Protein AF-A0A1W9UMN9-F1 (afdb_monomer_lite)

Radius of gyration: 23.85 Å; chains: 1; bounding box: 57×26×59 Å

pLDDT: mean 92.37, std 5.9, range [70.5, 98.44]

Structure (mmCIF, N/CA/C/O backbone):
data_AF-A0A1W9UMN9-F1
#
_entry.id   AF-A0A1W9UMN9-F1
#
loop_
_atom_site.group_PDB
_atom_site.id
_atom_site.type_symbol
_atom_site.label_atom_id
_atom_site.label_alt_id
_atom_site.label_comp_id
_atom_site.label_asym_id
_atom_site.label_entity_id
_atom_site.label_seq_id
_atom_site.pdbx_PDB_ins_code
_atom_site.Cartn_x
_atom_site.Cartn_y
_atom_site.Cartn_z
_atom_site.occupancy
_atom_site.B_iso_or_equiv
_atom_site.auth_seq_id
_atom_site.auth_comp_id
_atom_site.auth_asym_id
_atom_site.auth_atom_id
_atom_site.pdbx_PDB_model_num
ATOM 1 N N . MET A 1 1 ? 35.540 -4.187 -37.870 1.00 70.50 1 MET A N 1
ATOM 2 C CA . MET A 1 1 ? 34.666 -3.594 -36.830 1.00 70.50 1 MET A CA 1
ATOM 3 C C . MET A 1 1 ? 33.510 -2.839 -37.467 1.00 70.50 1 MET A C 1
ATOM 5 O O . MET A 1 1 ? 32.398 -2.998 -36.993 1.00 70.50 1 MET A O 1
ATOM 9 N N . ASP A 1 2 ? 33.732 -2.121 -38.570 1.00 85.50 2 ASP A N 1
ATOM 10 C CA . ASP A 1 2 ? 32.697 -1.294 -39.217 1.00 85.50 2 ASP A CA 1
ATOM 11 C C . ASP A 1 2 ? 31.520 -2.103 -39.795 1.00 85.50 2 ASP A C 1
ATOM 13 O O . ASP A 1 2 ? 30.374 -1.676 -39.715 1.00 85.50 2 ASP A O 1
ATOM 17 N N . GLU A 1 3 ? 31.764 -3.324 -40.282 1.00 91.69 3 GLU A N 1
ATOM 18 C CA . GLU A 1 3 ? 30.691 -4.227 -40.732 1.00 91.69 3 GLU A CA 1
ATOM 19 C C . GLU A 1 3 ? 29.757 -4.644 -39.581 1.00 91.69 3 GLU A C 1
ATOM 21 O O . GLU A 1 3 ? 28.541 -4.687 -39.738 1.00 91.69 3 GLU A O 1
ATOM 26 N N . MET A 1 4 ? 30.303 -4.871 -38.383 1.00 89.38 4 MET A N 1
ATOM 27 C CA . MET A 1 4 ? 29.501 -5.192 -37.198 1.00 89.38 4 MET A CA 1
ATOM 28 C C . MET A 1 4 ? 28.700 -3.981 -36.707 1.00 89.38 4 MET A C 1
ATOM 30 O O . MET A 1 4 ? 27.566 -4.148 -36.260 1.00 89.38 4 MET A O 1
ATOM 34 N N . GLU A 1 5 ? 29.260 -2.772 -36.805 1.00 93.94 5 GLU A N 1
ATOM 35 C CA . GLU A 1 5 ? 28.547 -1.522 -36.505 1.00 93.94 5 GLU A CA 1
ATOM 36 C C . GLU A 1 5 ? 27.371 -1.327 -37.477 1.00 93.94 5 GLU A C 1
ATOM 38 O O . GLU A 1 5 ? 26.257 -1.049 -37.040 1.00 93.94 5 GLU A O 1
ATOM 43 N N . ALA A 1 6 ? 27.579 -1.579 -38.774 1.00 94.06 6 ALA A N 1
ATOM 44 C CA . ALA A 1 6 ? 26.536 -1.479 -39.796 1.00 94.06 6 ALA A CA 1
ATOM 45 C C . ALA A 1 6 ? 25.419 -2.528 -39.634 1.00 94.06 6 ALA A C 1
ATOM 47 O O . ALA A 1 6 ? 24.248 -2.212 -39.828 1.00 94.06 6 ALA A O 1
ATOM 48 N N . VAL A 1 7 ? 25.763 -3.765 -39.258 1.00 95.00 7 VAL A N 1
ATOM 49 C CA . VAL A 1 7 ? 24.790 -4.863 -39.106 1.00 95.00 7 VAL A CA 1
ATOM 50 C C . VAL A 1 7 ? 24.007 -4.775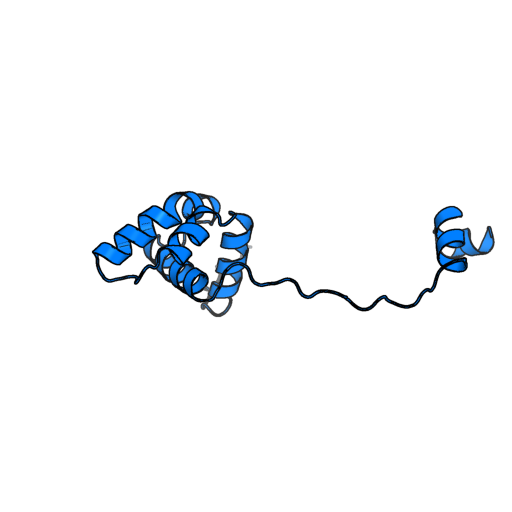 -37.792 1.00 95.00 7 VAL A C 1
ATOM 52 O O . VAL A 1 7 ? 22.816 -5.076 -37.766 1.00 95.00 7 VAL A O 1
ATOM 55 N N . THR A 1 8 ? 24.649 -4.383 -36.686 1.00 90.31 8 THR A N 1
ATOM 56 C CA . THR A 1 8 ? 24.014 -4.376 -35.351 1.00 90.31 8 THR A CA 1
ATOM 57 C C . THR A 1 8 ? 23.467 -3.013 -34.932 1.00 90.31 8 THR A C 1
ATOM 59 O O . THR A 1 8 ? 22.671 -2.943 -33.996 1.00 90.31 8 THR A O 1
ATOM 62 N N . GLY A 1 9 ? 23.915 -1.928 -35.574 1.00 93.81 9 GLY A N 1
ATOM 63 C CA . GLY A 1 9 ? 23.626 -0.553 -35.162 1.00 93.81 9 GLY A CA 1
ATOM 64 C C . GLY A 1 9 ? 24.242 -0.161 -33.813 1.00 93.81 9 GLY A C 1
ATOM 65 O O . GLY A 1 9 ? 23.920 0.900 -33.280 1.00 93.81 9 GLY A O 1
ATOM 66 N N . LEU A 1 10 ? 25.091 -1.013 -33.226 1.00 93.25 10 LEU A N 1
ATOM 67 C CA . LEU A 1 10 ? 25.763 -0.744 -31.959 1.00 93.25 10 LEU A CA 1
ATOM 68 C C . LEU A 1 10 ? 27.039 0.058 -32.191 1.00 93.25 10 LEU A C 1
ATOM 70 O O . LEU A 1 10 ? 27.784 -0.193 -33.136 1.00 93.25 10 LEU A O 1
ATOM 74 N N . ASP A 1 11 ? 27.332 0.977 -31.274 1.00 94.31 11 ASP A N 1
ATOM 75 C CA . ASP A 1 11 ? 28.589 1.708 -31.306 1.00 94.31 11 ASP A CA 1
ATOM 76 C C . ASP A 1 11 ? 29.784 0.783 -31.012 1.00 94.31 11 ASP A C 1
ATOM 78 O O . ASP A 1 11 ? 29.684 -0.242 -30.320 1.00 94.31 11 ASP A O 1
ATOM 82 N N . ARG A 1 12 ? 30.957 1.194 -31.497 1.00 93.94 12 ARG A N 1
ATOM 83 C CA . ARG A 1 12 ? 32.217 0.460 -31.356 1.00 93.94 12 ARG A CA 1
ATOM 84 C C . ARG A 1 12 ? 32.514 0.006 -29.928 1.00 93.94 12 ARG A C 1
ATOM 86 O O . ARG A 1 12 ? 33.006 -1.103 -29.718 1.00 93.94 12 ARG A O 1
ATOM 93 N N . LYS A 1 13 ? 32.252 0.852 -28.925 1.00 94.75 13 LYS A N 1
ATOM 94 C CA . LYS A 1 13 ? 32.539 0.552 -27.513 1.00 94.75 13 LYS A CA 1
ATOM 95 C C . LYS A 1 13 ? 31.580 -0.516 -26.994 1.00 94.75 13 LYS A C 1
ATOM 97 O O . LYS A 1 13 ? 32.008 -1.402 -26.249 1.00 94.75 13 LYS A O 1
ATOM 102 N N . GLY A 1 14 ? 30.318 -0.462 -27.417 1.00 92.00 14 GLY A N 1
ATOM 103 C CA . GLY A 1 14 ? 29.322 -1.509 -27.200 1.00 92.00 14 GLY A CA 1
ATOM 104 C C . GLY A 1 14 ? 29.778 -2.865 -27.744 1.00 92.00 14 GLY A C 1
ATOM 105 O O . GLY A 1 14 ? 29.808 -3.838 -26.987 1.00 92.00 14 GLY A O 1
ATOM 106 N N . LEU A 1 15 ? 30.218 -2.908 -29.004 1.00 92.88 15 LEU A N 1
ATOM 107 C CA . LEU A 1 15 ? 30.713 -4.127 -29.656 1.00 92.88 15 LEU A CA 1
ATOM 108 C C . LEU A 1 15 ? 31.965 -4.685 -28.980 1.00 92.88 15 LEU A C 1
ATOM 110 O O . LEU A 1 15 ? 32.004 -5.864 -28.642 1.00 92.88 15 LEU A O 1
ATOM 114 N N . ILE A 1 16 ? 32.957 -3.839 -28.685 1.00 93.19 16 ILE A N 1
ATOM 115 C CA . ILE A 1 16 ? 34.170 -4.260 -27.968 1.00 93.19 16 ILE A CA 1
ATOM 116 C C . ILE A 1 16 ? 33.820 -4.852 -26.596 1.00 93.19 16 ILE A C 1
ATOM 118 O O . ILE A 1 16 ? 34.402 -5.861 -26.201 1.00 93.19 16 ILE A O 1
ATOM 122 N N . ARG A 1 17 ? 32.874 -4.253 -25.861 1.00 92.19 17 ARG A N 1
ATOM 123 C CA . ARG A 1 17 ? 32.429 -4.766 -24.555 1.00 92.19 17 ARG A CA 1
ATOM 124 C C . ARG A 1 17 ? 31.751 -6.132 -24.676 1.00 92.19 17 ARG A C 1
ATOM 126 O O . ARG A 1 17 ? 31.984 -6.977 -23.820 1.00 92.19 17 ARG A O 1
ATOM 133 N N . LEU A 1 18 ? 30.933 -6.338 -25.708 1.00 90.94 18 LEU A N 1
ATOM 134 C CA . LEU A 1 18 ? 30.255 -7.611 -25.962 1.00 90.94 18 LEU A CA 1
ATOM 135 C C . LEU A 1 18 ? 31.242 -8.697 -26.399 1.00 90.94 18 LEU A C 1
ATOM 137 O O . LEU A 1 18 ? 31.201 -9.793 -25.859 1.00 90.94 18 LEU A O 1
ATOM 141 N N . MET A 1 19 ? 32.175 -8.376 -27.298 1.00 89.75 19 MET A N 1
ATOM 142 C CA . MET A 1 19 ? 33.196 -9.318 -27.775 1.00 89.75 19 MET A CA 1
ATOM 143 C C . MET A 1 19 ? 34.199 -9.718 -26.687 1.00 89.75 19 MET A C 1
ATOM 145 O O . MET A 1 19 ? 34.745 -10.815 -26.729 1.00 89.75 19 MET A O 1
ATOM 149 N N . LYS A 1 20 ? 34.462 -8.833 -25.717 1.00 92.44 20 LYS A N 1
ATOM 150 C CA . LYS A 1 20 ? 35.345 -9.111 -24.571 1.00 92.44 20 LYS A CA 1
ATOM 151 C C . LYS A 1 20 ? 34.624 -9.750 -23.378 1.00 92.44 20 LYS A C 1
ATOM 153 O O . LYS A 1 20 ? 35.285 -10.113 -22.409 1.00 92.44 20 LYS A O 1
ATOM 158 N N . GLY A 1 21 ? 33.294 -9.825 -23.400 1.00 87.50 21 GLY A N 1
ATOM 159 C CA . GLY A 1 21 ? 32.475 -10.342 -22.305 1.00 87.50 21 GLY A CA 1
ATOM 160 C C . GLY A 1 21 ? 31.800 -11.665 -22.654 1.00 87.50 21 GLY A C 1
ATOM 161 O O . GLY A 1 21 ? 31.699 -12.040 -23.816 1.00 87.50 21 GLY A O 1
ATOM 162 N N . SER A 1 22 ? 31.289 -12.367 -21.641 1.00 86.38 22 SER A N 1
ATOM 163 C CA . SER A 1 22 ? 30.342 -13.459 -21.889 1.00 86.38 22 SER A CA 1
ATOM 164 C C . SER A 1 22 ? 28.994 -12.874 -22.315 1.00 86.38 22 SER A C 1
ATOM 166 O O . SER A 1 22 ? 28.476 -11.959 -21.667 1.00 86.38 22 SER A O 1
ATOM 168 N N . LEU A 1 23 ? 28.431 -13.414 -23.397 1.00 84.31 23 LEU A N 1
ATOM 169 C CA . LEU A 1 23 ? 27.072 -13.114 -23.859 1.00 84.31 23 LEU A CA 1
ATOM 170 C C . LEU A 1 23 ? 26.011 -13.914 -23.090 1.00 84.31 23 LEU A C 1
ATOM 172 O O . LEU A 1 23 ? 24.813 -13.726 -23.303 1.00 84.31 23 LEU A O 1
ATOM 176 N N . GLU A 1 24 ? 26.435 -14.806 -22.194 1.00 89.38 24 GLU A N 1
ATOM 177 C CA . GLU A 1 24 ? 25.525 -15.603 -21.389 1.00 89.38 24 GLU A CA 1
ATOM 178 C C . GLU A 1 24 ? 24.734 -14.718 -20.431 1.00 89.38 24 GLU A C 1
ATOM 180 O O . GLU A 1 24 ? 25.250 -13.829 -19.739 1.00 89.38 24 GLU A O 1
ATOM 185 N N . ARG A 1 25 ? 23.433 -14.991 -20.362 1.00 85.50 25 ARG A N 1
ATOM 186 C CA . ARG A 1 25 ? 22.548 -14.303 -19.435 1.00 85.50 25 ARG A CA 1
ATOM 187 C C . ARG A 1 25 ? 22.929 -14.685 -18.008 1.00 85.50 25 ARG A C 1
ATOM 189 O O . ARG A 1 25 ? 22.795 -15.838 -17.610 1.00 85.50 25 ARG A O 1
ATOM 196 N N . LYS A 1 26 ? 23.333 -13.697 -17.207 1.00 87.50 26 LYS A N 1
ATOM 197 C CA . LYS A 1 26 ? 23.635 -13.930 -15.792 1.00 87.50 26 LYS A CA 1
ATOM 198 C C . LYS A 1 26 ? 22.363 -14.317 -15.029 1.00 87.50 26 LYS A C 1
ATOM 200 O O . LYS A 1 26 ? 21.374 -13.576 -15.107 1.00 87.50 26 LYS A O 1
ATOM 205 N N . PRO A 1 27 ? 22.374 -15.433 -14.278 1.00 85.81 27 PRO A N 1
ATOM 206 C CA . PRO A 1 27 ? 21.249 -15.791 -13.435 1.00 85.81 27 PRO A CA 1
ATOM 207 C C . PRO A 1 27 ? 21.061 -14.727 -12.354 1.00 85.81 27 PRO A C 1
ATOM 209 O O . PRO A 1 27 ? 22.009 -14.096 -11.878 1.00 85.81 27 PRO A O 1
ATOM 212 N N . ARG A 1 28 ? 19.805 -14.507 -11.969 1.00 86.50 28 ARG A N 1
ATOM 213 C CA . ARG A 1 28 ? 19.476 -13.574 -10.896 1.00 86.50 28 ARG A CA 1
ATOM 214 C C . ARG A 1 28 ? 20.008 -14.138 -9.577 1.00 86.50 28 ARG A C 1
ATOM 216 O O . ARG A 1 28 ? 19.621 -15.229 -9.187 1.00 86.50 28 ARG A O 1
ATOM 223 N N . SER A 1 29 ? 20.854 -13.381 -8.883 1.00 87.31 29 SER A N 1
ATOM 224 C CA . SER A 1 29 ? 21.491 -13.827 -7.634 1.00 87.31 29 SER A CA 1
ATOM 225 C C . SER A 1 29 ? 20.670 -13.556 -6.372 1.00 87.31 29 SER A C 1
ATOM 227 O O . SER A 1 29 ? 20.988 -14.088 -5.314 1.00 87.31 29 SER A O 1
ATOM 229 N N . ARG A 1 30 ? 19.630 -12.715 -6.453 1.00 83.69 30 ARG A N 1
ATOM 230 C CA . ARG A 1 30 ? 18.764 -12.371 -5.315 1.00 83.69 30 ARG A CA 1
ATOM 231 C C . ARG A 1 30 ? 17.305 -12.260 -5.720 1.00 83.69 30 ARG A C 1
ATOM 233 O O . ARG A 1 30 ? 16.969 -11.562 -6.685 1.00 83.69 30 ARG A O 1
ATOM 240 N N . GLN A 1 31 ? 16.433 -12.895 -4.946 1.00 80.50 31 GLN A N 1
ATOM 241 C CA . GLN A 1 31 ? 15.008 -12.598 -4.980 1.00 80.50 31 GLN A CA 1
ATOM 242 C C . GLN A 1 31 ? 14.758 -11.272 -4.253 1.00 80.50 31 GLN A C 1
ATOM 244 O O . GLN A 1 31 ? 15.524 -10.874 -3.382 1.00 80.50 31 GLN A O 1
ATOM 249 N N . ARG A 1 32 ? 13.731 -10.532 -4.673 1.00 78.69 32 ARG A N 1
ATOM 250 C CA . ARG A 1 32 ? 13.291 -9.362 -3.913 1.00 78.69 32 ARG A CA 1
ATOM 251 C C . ARG A 1 32 ? 12.457 -9.870 -2.743 1.00 78.69 32 ARG A C 1
ATOM 253 O O . ARG A 1 32 ? 11.428 -10.496 -2.992 1.00 78.69 32 ARG A O 1
ATOM 260 N N . ASP A 1 33 ? 12.880 -9.568 -1.524 1.00 76.75 33 ASP A N 1
ATOM 261 C CA . ASP A 1 33 ? 12.104 -9.904 -0.335 1.00 76.75 33 ASP A CA 1
ATOM 262 C C . ASP A 1 33 ? 10.794 -9.108 -0.291 1.00 76.75 33 ASP A C 1
ATOM 264 O O . ASP A 1 33 ? 10.691 -7.983 -0.801 1.00 76.75 33 ASP A O 1
ATOM 268 N N . LYS A 1 34 ? 9.760 -9.713 0.298 1.00 78.75 34 LYS A N 1
ATOM 269 C CA . LYS A 1 34 ? 8.472 -9.055 0.525 1.00 78.75 34 LYS A CA 1
ATOM 270 C C . LYS A 1 34 ? 8.527 -8.315 1.859 1.00 78.75 34 LYS A C 1
ATOM 272 O O . LYS A 1 34 ? 8.338 -8.924 2.899 1.00 78.75 34 LYS A O 1
ATOM 277 N N . THR A 1 35 ? 8.747 -7.001 1.812 1.00 85.25 35 THR A N 1
ATOM 278 C CA . THR A 1 35 ? 8.769 -6.142 3.014 1.00 85.25 35 THR A CA 1
ATOM 279 C C . THR A 1 35 ? 7.412 -6.041 3.707 1.00 85.25 35 THR A C 1
ATOM 281 O O . THR A 1 35 ? 7.366 -5.939 4.920 1.00 85.25 35 THR A O 1
ATOM 284 N N . TYR A 1 36 ? 6.311 -6.073 2.947 1.00 90.50 36 TYR A N 1
ATOM 285 C CA . TYR A 1 36 ? 4.964 -6.016 3.523 1.00 90.50 36 TYR A CA 1
ATOM 286 C C . TYR A 1 36 ? 4.262 -7.354 3.308 1.00 90.50 36 TYR A C 1
ATOM 288 O O . TYR A 1 36 ? 4.201 -7.851 2.172 1.00 90.50 36 TYR A O 1
ATOM 296 N N . GLY A 1 37 ? 3.788 -7.930 4.408 1.00 88.75 37 GLY A N 1
ATOM 297 C CA . GLY A 1 37 ? 3.159 -9.245 4.447 1.00 88.75 37 GLY A CA 1
ATOM 298 C C . GLY A 1 37 ? 1.647 -9.225 4.184 1.00 88.75 37 GLY A C 1
ATOM 299 O O . GLY A 1 37 ? 1.083 -8.168 3.895 1.00 88.75 37 GLY A O 1
ATOM 300 N N . PRO A 1 38 ? 0.989 -10.393 4.315 1.00 91.50 38 PRO A N 1
ATOM 301 C CA . PRO A 1 38 ? -0.453 -10.546 4.105 1.00 91.50 38 PRO A CA 1
ATOM 302 C C . PRO A 1 38 ? -1.313 -9.661 5.012 1.00 91.50 38 PRO A C 1
ATOM 304 O O . PRO A 1 38 ? -2.304 -9.114 4.550 1.00 91.50 38 PRO A O 1
ATOM 307 N N . ALA A 1 39 ? -0.896 -9.437 6.263 1.00 93.94 39 ALA A N 1
ATOM 308 C CA . ALA A 1 39 ? -1.630 -8.582 7.200 1.00 93.94 39 ALA A CA 1
ATOM 309 C C . ALA A 1 39 ? -1.819 -7.150 6.665 1.00 93.94 39 ALA A C 1
ATOM 311 O O . ALA A 1 39 ? -2.901 -6.581 6.765 1.00 93.94 39 ALA A O 1
ATOM 312 N N . VAL A 1 40 ? -0.789 -6.592 6.015 1.00 95.94 40 VAL A N 1
ATOM 313 C CA . VAL A 1 40 ? -0.889 -5.276 5.368 1.00 95.94 40 VAL A CA 1
ATOM 314 C C . VAL A 1 40 ? -1.837 -5.321 4.175 1.00 95.94 40 VAL A C 1
ATOM 316 O O . VAL A 1 40 ? -2.583 -4.373 3.966 1.00 95.94 40 VAL A O 1
ATOM 319 N N . ASP A 1 41 ? -1.829 -6.399 3.392 1.00 95.38 41 ASP A N 1
ATOM 320 C CA . ASP A 1 41 ? -2.739 -6.546 2.252 1.00 95.38 41 ASP A CA 1
ATOM 321 C C . ASP A 1 41 ? -4.206 -6.630 2.693 1.00 95.38 41 ASP A C 1
ATOM 323 O O . ASP A 1 41 ? -5.066 -5.994 2.080 1.00 95.38 41 ASP A O 1
ATOM 327 N N . ASP A 1 42 ? -4.486 -7.356 3.774 1.00 94.94 42 ASP A N 1
ATOM 328 C CA . ASP A 1 42 ? -5.828 -7.455 4.344 1.00 94.94 42 ASP A CA 1
ATOM 329 C C . ASP A 1 42 ? -6.281 -6.119 4.944 1.00 94.94 42 ASP A C 1
ATOM 331 O O . ASP A 1 42 ? -7.380 -5.656 4.637 1.00 94.94 42 ASP A O 1
ATOM 335 N N . ALA A 1 43 ? -5.413 -5.430 5.692 1.00 97.06 43 ALA A N 1
ATOM 336 C CA . ALA A 1 43 ? -5.706 -4.086 6.188 1.00 97.06 43 ALA A CA 1
ATOM 337 C C . ALA A 1 43 ? -5.969 -3.095 5.044 1.00 97.06 43 ALA A C 1
ATOM 339 O O . ALA A 1 43 ? -6.935 -2.335 5.094 1.00 97.06 43 ALA A O 1
ATOM 340 N N . LEU A 1 44 ? -5.157 -3.124 3.980 1.00 97.31 44 LEU A N 1
ATOM 341 C CA . LEU A 1 44 ? -5.366 -2.284 2.800 1.00 97.31 44 LEU A CA 1
ATOM 342 C C . LEU A 1 44 ? -6.702 -2.578 2.113 1.00 97.31 44 LEU A C 1
ATOM 344 O O . LEU A 1 44 ? -7.323 -1.638 1.620 1.00 97.31 44 LEU A O 1
ATOM 348 N N . ARG A 1 45 ? -7.149 -3.840 2.079 1.00 95.75 45 ARG A N 1
ATOM 349 C CA . ARG A 1 45 ? -8.454 -4.217 1.517 1.00 95.75 45 ARG A CA 1
ATOM 350 C C . ARG A 1 45 ? -9.594 -3.586 2.312 1.00 95.75 45 ARG A C 1
ATOM 352 O O . ARG A 1 45 ? -10.387 -2.856 1.724 1.00 95.75 45 ARG A O 1
ATOM 359 N N . VAL A 1 46 ? -9.620 -3.801 3.630 1.00 96.75 46 VAL A N 1
ATOM 360 C CA . VAL A 1 46 ? -10.676 -3.268 4.508 1.00 96.75 46 VAL A CA 1
ATOM 361 C C . VAL A 1 46 ? -10.687 -1.742 4.462 1.00 96.75 46 VAL A C 1
ATOM 363 O O . VAL A 1 46 ? -11.720 -1.140 4.208 1.00 96.75 46 VAL A O 1
ATOM 366 N N . ILE A 1 47 ? -9.527 -1.097 4.612 1.00 97.62 47 ILE A N 1
ATOM 367 C CA . ILE A 1 47 ? -9.427 0.369 4.592 1.00 97.62 47 ILE A CA 1
ATOM 368 C C . ILE A 1 47 ? -9.879 0.943 3.240 1.00 97.62 47 ILE A C 1
ATOM 370 O O . ILE A 1 47 ? -10.572 1.957 3.207 1.00 97.62 47 ILE A O 1
ATOM 374 N N . TYR A 1 48 ? -9.501 0.317 2.122 1.00 96.50 48 TYR A N 1
ATOM 375 C CA . TYR A 1 48 ? -9.922 0.752 0.788 1.00 96.50 48 TYR A CA 1
ATOM 376 C C . TYR A 1 48 ? -11.442 0.684 0.615 1.00 96.50 48 TYR A C 1
ATOM 378 O O . TYR A 1 48 ? -12.032 1.625 0.082 1.00 96.50 48 TYR A O 1
ATOM 386 N N . GLU A 1 49 ? -12.062 -0.401 1.077 1.00 94.56 49 GLU A N 1
ATOM 387 C CA . GLU A 1 49 ? -13.513 -0.593 1.032 1.00 94.56 49 GLU A CA 1
ATOM 388 C C . GLU A 1 49 ? -14.239 0.395 1.955 1.00 94.56 49 GLU A C 1
ATOM 390 O O . GLU A 1 49 ? -15.187 1.036 1.513 1.00 94.56 49 GLU A O 1
ATOM 395 N N . SER A 1 50 ? -13.729 0.639 3.166 1.00 96.50 50 SER A N 1
ATOM 396 C CA . SER A 1 50 ? -14.287 1.622 4.110 1.00 96.50 50 SER A CA 1
ATOM 397 C C . SER A 1 50 ? -14.257 3.067 3.602 1.00 96.50 50 SER A C 1
ATOM 399 O O . SER A 1 50 ? -15.013 3.907 4.082 1.00 96.50 50 SER A O 1
ATOM 401 N N . PHE A 1 51 ? -13.374 3.381 2.651 1.00 95.81 51 PHE A N 1
ATOM 402 C CA . PHE A 1 51 ? -13.301 4.688 1.994 1.00 95.81 51 PHE A CA 1
ATOM 403 C C . PHE A 1 51 ? -14.029 4.734 0.638 1.00 95.81 51 PHE A C 1
ATOM 405 O O . PHE A 1 51 ? -13.802 5.669 -0.130 1.00 95.81 51 PHE A O 1
ATOM 412 N N . ASP A 1 52 ? -14.849 3.738 0.292 1.00 93.38 52 ASP A N 1
ATOM 413 C CA . ASP A 1 52 ? -15.527 3.633 -1.013 1.00 93.38 52 ASP A CA 1
ATOM 414 C C . ASP A 1 52 ? -14.561 3.651 -2.215 1.00 93.38 52 ASP A C 1
ATOM 416 O O . ASP A 1 52 ? -14.874 4.087 -3.327 1.00 93.38 52 ASP A O 1
ATOM 420 N N . GLY A 1 53 ? -13.341 3.163 -2.004 1.00 91.81 53 GLY A N 1
ATOM 421 C CA . GLY A 1 53 ? -12.405 2.880 -3.075 1.00 91.81 53 GLY A CA 1
ATOM 422 C C . GLY A 1 53 ? -11.649 4.077 -3.668 1.00 91.81 53 GLY A C 1
ATOM 423 O O . GLY A 1 53 ? -11.318 4.055 -4.863 1.00 91.81 53 GLY A O 1
ATOM 424 N N . ILE A 1 54 ? -11.331 5.096 -2.860 1.00 94.62 54 ILE A N 1
ATOM 425 C CA . ILE A 1 54 ? -10.509 6.254 -3.267 1.00 94.62 54 ILE A CA 1
ATOM 426 C C . ILE A 1 54 ? -9.095 5.879 -3.750 1.00 94.62 54 ILE A C 1
ATOM 428 O O . ILE A 1 54 ? -8.563 4.804 -3.478 1.00 94.62 54 ILE A O 1
ATOM 432 N N . CYS A 1 55 ? -8.451 6.799 -4.475 1.00 95.12 55 CYS A N 1
ATOM 433 C CA . CYS A 1 55 ? -7.104 6.595 -5.004 1.00 95.12 55 CYS A CA 1
ATOM 434 C C . CYS A 1 55 ? -6.026 6.516 -3.903 1.00 95.12 55 CYS A C 1
ATOM 436 O O . CYS A 1 55 ? -6.185 7.045 -2.799 1.00 95.12 55 CYS A O 1
ATOM 438 N N . ALA A 1 56 ? -4.902 5.867 -4.221 1.00 97.38 56 ALA A N 1
ATOM 439 C CA . ALA A 1 56 ? -3.831 5.586 -3.266 1.00 97.38 56 ALA A CA 1
ATOM 440 C C . ALA A 1 56 ? -3.207 6.858 -2.669 1.00 97.38 56 ALA A C 1
ATOM 442 O O . ALA A 1 56 ? -2.828 6.860 -1.502 1.00 97.38 56 ALA A O 1
ATOM 443 N N . GLU A 1 57 ? -3.136 7.946 -3.433 1.00 98.19 57 GLU A N 1
ATOM 444 C CA . GLU A 1 57 ? -2.618 9.249 -3.001 1.00 98.19 57 GLU A CA 1
ATOM 445 C C . GLU A 1 57 ? -3.422 9.816 -1.826 1.00 98.19 57 GLU A C 1
ATOM 447 O O . GLU A 1 57 ? -2.853 10.407 -0.913 1.00 98.19 57 GLU A O 1
ATOM 452 N N . ARG A 1 58 ? -4.745 9.608 -1.834 1.00 97.56 58 ARG A N 1
ATOM 453 C CA . ARG A 1 58 ? -5.648 10.048 -0.760 1.00 97.56 58 ARG A CA 1
ATOM 454 C C . ARG A 1 58 ? -5.722 9.038 0.380 1.00 97.56 58 ARG A C 1
ATOM 456 O O . ARG A 1 58 ? -5.910 9.430 1.529 1.00 97.56 58 ARG A O 1
ATOM 463 N N . LEU A 1 59 ? -5.565 7.753 0.068 1.00 97.12 59 LEU A N 1
ATOM 464 C CA . LEU A 1 59 ? -5.614 6.673 1.048 1.00 97.12 59 LEU A CA 1
ATOM 465 C C . LEU A 1 59 ? -4.376 6.660 1.956 1.00 97.12 59 LEU A C 1
ATOM 467 O O . LEU A 1 59 ? -4.508 6.615 3.173 1.00 97.12 59 LEU A O 1
ATOM 471 N N . THR A 1 60 ? -3.182 6.738 1.358 1.00 98.06 60 THR A N 1
ATOM 472 C CA . THR A 1 60 ? -1.880 6.563 2.031 1.00 98.06 60 THR A CA 1
ATOM 473 C C . THR A 1 60 ? -1.709 7.418 3.295 1.00 98.06 60 THR A C 1
ATOM 475 O O . THR A 1 60 ? -1.393 6.842 4.334 1.00 98.06 60 THR A O 1
ATOM 478 N N . PRO A 1 61 ? -1.959 8.746 3.286 1.00 98.06 61 PRO A N 1
ATOM 479 C CA . PRO A 1 61 ? -1.789 9.559 4.494 1.00 98.06 61 PRO A CA 1
ATOM 480 C C . PRO A 1 61 ? -2.773 9.210 5.624 1.00 98.06 61 PRO A C 1
ATOM 482 O O . PRO A 1 61 ? -2.542 9.597 6.764 1.00 98.06 61 PRO A O 1
ATOM 485 N N . ASN A 1 62 ? -3.853 8.478 5.331 1.00 98.00 62 ASN A N 1
ATOM 486 C CA . ASN A 1 62 ? -4.908 8.137 6.287 1.00 98.00 62 ASN A CA 1
ATOM 487 C C . ASN A 1 62 ? -4.858 6.678 6.768 1.00 98.00 62 ASN A C 1
ATOM 489 O O . ASN A 1 62 ? -5.707 6.283 7.564 1.00 98.00 62 ASN A O 1
ATOM 493 N N . LEU A 1 63 ? -3.896 5.868 6.306 1.00 98.12 63 LEU A N 1
ATOM 494 C CA . LEU A 1 63 ? -3.877 4.422 6.568 1.00 98.12 63 LEU A CA 1
ATOM 495 C C . LEU A 1 63 ? -3.826 4.083 8.057 1.00 98.12 63 LEU A C 1
ATOM 497 O O . LEU A 1 63 ? -4.635 3.291 8.529 1.00 98.12 63 LEU A O 1
ATOM 501 N N . VAL A 1 64 ? -2.902 4.695 8.799 1.00 98.44 64 VAL A N 1
ATOM 502 C CA . VAL A 1 64 ? -2.730 4.423 10.235 1.00 98.44 64 VAL A CA 1
ATOM 503 C C . VAL A 1 64 ? -3.958 4.876 11.020 1.00 98.44 64 VAL A C 1
ATOM 505 O O . VAL A 1 64 ? -4.494 4.112 11.820 1.00 98.44 64 VAL A O 1
ATOM 508 N N . TRP A 1 65 ? -4.438 6.093 10.749 1.00 98.38 65 TRP A N 1
ATOM 509 C CA . TRP A 1 65 ? -5.620 6.641 11.412 1.00 98.38 65 TRP A CA 1
ATOM 510 C C . TRP A 1 65 ? -6.856 5.767 11.175 1.00 98.38 65 TRP A C 1
ATOM 512 O O . TRP A 1 65 ? -7.555 5.419 12.126 1.00 98.38 65 TRP A O 1
ATOM 522 N N . MET A 1 66 ? -7.103 5.360 9.927 1.00 98.19 66 MET A N 1
ATOM 523 C CA . MET A 1 66 ? -8.253 4.520 9.605 1.00 98.19 66 MET A CA 1
ATOM 524 C C . MET A 1 66 ? -8.108 3.110 10.187 1.00 98.19 66 MET A C 1
ATOM 526 O O . MET A 1 66 ? -9.085 2.579 10.700 1.00 98.19 66 MET A O 1
ATOM 530 N N . ALA A 1 67 ? -6.908 2.519 10.176 1.00 98.25 67 ALA A N 1
ATOM 531 C CA . ALA A 1 67 ? -6.672 1.212 10.791 1.00 98.25 67 ALA A CA 1
ATOM 532 C C . ALA A 1 67 ? -7.038 1.212 12.286 1.00 98.25 67 ALA A C 1
ATOM 534 O O . ALA A 1 67 ? -7.768 0.338 12.742 1.00 98.25 67 ALA A O 1
ATOM 535 N N . GLN A 1 68 ? -6.595 2.232 13.026 1.00 98.44 68 GLN A N 1
ATOM 536 C CA . GLN A 1 68 ? -6.923 2.403 14.447 1.00 98.44 68 GLN A CA 1
ATOM 537 C C . GLN A 1 68 ? -8.412 2.689 14.674 1.00 98.44 68 GLN A C 1
ATOM 539 O O . GLN A 1 68 ? -8.997 2.240 15.660 1.00 98.44 68 GLN A O 1
ATOM 544 N N . ASN A 1 69 ? -9.040 3.450 13.773 1.00 98.31 69 ASN A N 1
ATOM 545 C CA . ASN A 1 69 ? -10.472 3.709 13.849 1.00 98.31 69 ASN A CA 1
ATOM 546 C C . ASN A 1 69 ? -11.276 2.413 13.657 1.00 98.31 69 ASN A C 1
ATOM 548 O O . ASN A 1 69 ? -12.163 2.123 14.453 1.00 98.31 69 ASN A O 1
ATOM 552 N N . LEU A 1 70 ? -10.930 1.607 12.652 1.00 97.94 70 LEU A N 1
ATOM 553 C CA . LEU A 1 70 ? -11.564 0.312 12.393 1.00 97.94 70 LEU A CA 1
ATOM 554 C C . LEU A 1 70 ? -11.348 -0.673 13.546 1.00 97.94 70 LEU A C 1
ATOM 556 O O . LEU A 1 70 ? -12.285 -1.366 13.929 1.00 97.94 70 LEU A O 1
ATOM 560 N N . GLU A 1 71 ? -10.164 -0.686 14.157 1.00 98.12 71 GLU A N 1
ATOM 561 C CA . GLU A 1 71 ? -9.894 -1.493 15.353 1.00 98.12 71 GLU A CA 1
ATOM 562 C C . GLU A 1 71 ? -10.798 -1.129 16.523 1.00 98.12 71 GLU A C 1
ATOM 564 O O . GLU A 1 71 ? -11.390 -2.010 17.145 1.00 98.12 71 GLU A O 1
ATOM 569 N N . ARG A 1 72 ? -10.974 0.169 16.793 1.00 98.12 72 ARG A N 1
ATOM 570 C CA . ARG A 1 72 ? -11.876 0.642 17.851 1.00 98.12 72 ARG A CA 1
ATOM 571 C C . ARG A 1 72 ? -13.313 0.159 17.650 1.00 98.12 72 ARG A C 1
ATOM 573 O O . ARG A 1 72 ? -14.033 -0.027 18.629 1.00 98.12 72 ARG A O 1
ATOM 580 N N . HIS A 1 73 ? -13.722 -0.025 16.400 1.00 97.31 73 HIS A N 1
ATOM 581 C CA . HIS A 1 73 ? -15.045 -0.521 16.037 1.00 97.31 73 HIS A CA 1
ATOM 582 C C . HIS A 1 73 ? -15.108 -2.047 15.863 1.00 97.31 73 HIS A C 1
ATOM 584 O O . HIS A 1 73 ? -16.190 -2.571 15.629 1.00 97.31 73 HIS A O 1
ATOM 590 N N . GLY A 1 74 ? -13.993 -2.767 16.032 1.00 96.31 74 GLY A N 1
ATOM 591 C CA . GLY A 1 74 ? -13.935 -4.224 15.888 1.00 96.31 74 GLY A CA 1
ATOM 592 C C . GLY A 1 74 ? -13.908 -4.726 14.439 1.00 96.31 74 GLY A C 1
ATOM 593 O O . GLY A 1 74 ? -14.055 -5.922 14.217 1.00 96.31 74 GLY A O 1
ATOM 594 N N . GLU A 1 75 ? -13.692 -3.838 13.465 1.00 96.69 75 GLU A N 1
ATOM 595 C CA . GLU A 1 75 ? -13.711 -4.142 12.024 1.00 96.69 75 GLU A CA 1
ATOM 596 C C . GLU A 1 75 ? -12.330 -4.558 11.479 1.00 96.69 75 GLU A C 1
ATOM 598 O O . GLU A 1 75 ? -12.217 -5.115 10.388 1.00 96.69 75 GLU A O 1
ATOM 603 N N . LEU A 1 76 ? -11.251 -4.285 12.223 1.00 97.06 76 LEU A N 1
ATOM 604 C CA . LEU A 1 76 ? -9.884 -4.653 11.846 1.00 97.06 76 LEU A CA 1
ATOM 605 C C . LEU A 1 76 ? -9.039 -4.947 13.088 1.00 97.06 76 LEU A C 1
ATOM 607 O O . LEU A 1 76 ? -8.909 -4.098 13.960 1.00 97.06 76 LEU A O 1
ATOM 611 N N . ALA A 1 77 ? -8.397 -6.112 13.156 1.00 96.75 77 ALA A N 1
ATOM 612 C CA . ALA A 1 77 ? -7.402 -6.378 14.195 1.00 96.75 77 ALA A CA 1
ATOM 613 C C . ALA A 1 77 ? -6.055 -5.769 13.788 1.00 96.75 77 ALA A C 1
ATOM 615 O O . ALA A 1 77 ? -5.555 -6.084 12.703 1.00 96.75 77 ALA A O 1
ATOM 616 N N . THR A 1 78 ? -5.453 -4.923 14.631 1.00 96.56 78 THR A N 1
ATOM 617 C CA . THR A 1 78 ? -4.150 -4.324 14.322 1.00 96.56 78 THR A CA 1
ATOM 618 C C . THR A 1 78 ? -3.024 -4.861 15.190 1.00 96.56 78 THR A C 1
ATOM 620 O O . THR A 1 78 ? -3.219 -5.356 16.298 1.00 96.56 78 THR A O 1
ATOM 623 N N . THR A 1 79 ? -1.806 -4.801 14.650 1.00 96.94 79 THR A N 1
ATOM 624 C CA . THR A 1 79 ? -0.576 -5.083 15.391 1.00 96.94 79 THR A CA 1
ATOM 625 C C . THR A 1 79 ? 0.356 -3.877 15.286 1.00 96.94 79 THR A C 1
ATOM 627 O O . THR A 1 79 ? 0.307 -3.160 14.279 1.00 96.94 79 THR A O 1
ATOM 630 N N . PRO A 1 80 ? 1.240 -3.646 16.276 1.00 96.62 80 PRO A N 1
ATOM 631 C CA . PRO A 1 80 ? 2.196 -2.540 16.217 1.00 96.62 80 PRO A CA 1
ATOM 632 C C . PRO A 1 80 ? 3.057 -2.562 14.945 1.00 96.62 80 PRO A C 1
ATOM 634 O O . PRO A 1 80 ? 3.229 -1.532 14.299 1.00 96.62 80 PRO A O 1
ATOM 637 N N . GLU A 1 81 ? 3.516 -3.749 14.539 1.00 95.44 81 GLU A N 1
ATOM 638 C CA . GLU A 1 81 ? 4.302 -3.943 13.315 1.00 95.44 81 GLU A CA 1
ATOM 639 C C . GLU A 1 81 ? 3.509 -3.558 12.057 1.00 95.44 81 GLU A C 1
ATOM 641 O O . GLU A 1 81 ? 4.028 -2.890 11.163 1.00 95.44 81 GLU A O 1
ATOM 646 N N . MET A 1 82 ? 2.228 -3.936 11.986 1.00 96.50 82 MET A N 1
ATOM 647 C CA . MET A 1 82 ? 1.377 -3.582 10.851 1.00 96.50 82 MET A CA 1
ATOM 648 C C . MET A 1 82 ? 1.137 -2.071 10.778 1.00 96.50 82 MET A C 1
ATOM 650 O O . MET A 1 82 ? 1.192 -1.504 9.688 1.00 96.50 82 MET A O 1
ATOM 654 N N . LEU A 1 83 ? 0.899 -1.405 11.912 1.00 97.69 83 LEU A N 1
ATOM 655 C CA . LEU A 1 83 ? 0.711 0.049 11.950 1.00 97.69 83 LEU A CA 1
ATOM 656 C C . LEU A 1 83 ? 1.980 0.797 11.525 1.00 97.69 83 LEU A C 1
ATOM 658 O O . LEU A 1 83 ? 1.893 1.754 10.756 1.00 97.69 83 LEU A O 1
ATOM 662 N N . GLU A 1 84 ? 3.155 0.335 11.956 1.00 97.19 8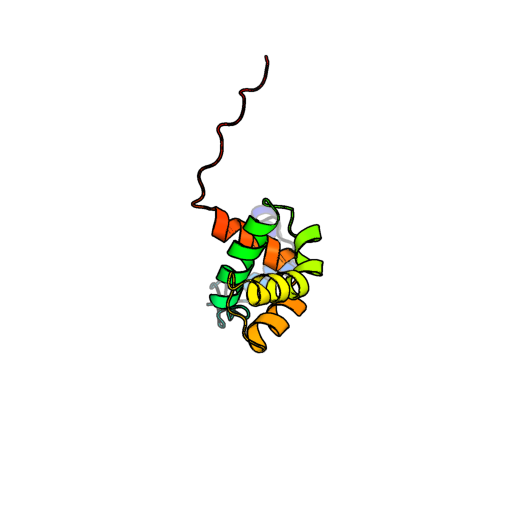4 GLU A N 1
ATOM 663 C CA . GLU A 1 84 ? 4.436 0.881 11.503 1.00 97.19 84 GLU A CA 1
ATOM 664 C C . GLU A 1 84 ? 4.605 0.709 9.987 1.00 97.19 84 GLU A C 1
ATOM 666 O O . GLU A 1 84 ? 4.899 1.669 9.270 1.00 97.19 84 GLU A O 1
ATOM 671 N N . GLN A 1 85 ? 4.332 -0.491 9.471 1.00 97.00 85 GLN A N 1
ATOM 672 C CA . GLN A 1 85 ? 4.377 -0.775 8.039 1.00 97.00 85 GLN A CA 1
ATOM 673 C C . GLN A 1 85 ? 3.412 0.113 7.235 1.00 97.00 85 GLN A C 1
ATOM 675 O O . GLN A 1 85 ? 3.798 0.635 6.186 1.00 97.00 85 GLN A O 1
ATOM 680 N N . LEU A 1 86 ? 2.188 0.332 7.725 1.00 97.62 86 LEU A N 1
ATOM 681 C CA . LEU A 1 86 ? 1.210 1.243 7.118 1.00 97.62 86 LEU A CA 1
ATOM 682 C C . LEU A 1 86 ? 1.658 2.711 7.173 1.00 97.62 86 LEU A C 1
ATOM 684 O O . LEU A 1 86 ? 1.330 3.473 6.268 1.00 97.62 86 LEU A O 1
ATOM 688 N N . GLY A 1 87 ? 2.424 3.110 8.189 1.00 97.31 87 GLY A N 1
ATOM 689 C CA . GLY A 1 87 ? 3.003 4.452 8.285 1.00 97.31 87 GLY A CA 1
ATOM 690 C C . GLY A 1 87 ? 4.171 4.696 7.322 1.00 97.31 87 GLY A C 1
ATOM 691 O O . GLY A 1 87 ? 4.405 5.832 6.919 1.00 97.31 87 GLY A O 1
ATOM 692 N N . GLN A 1 88 ? 4.890 3.641 6.927 1.00 96.94 88 GLN A N 1
ATOM 693 C CA . GLN A 1 88 ? 6.077 3.725 6.061 1.00 96.94 88 GLN A CA 1
ATOM 694 C C . GLN A 1 88 ? 5.801 3.376 4.591 1.00 96.94 88 GLN A C 1
ATOM 696 O O . GLN A 1 88 ? 6.669 3.543 3.728 1.00 96.94 88 GLN A O 1
ATOM 701 N N . VAL A 1 89 ? 4.629 2.821 4.274 1.00 96.75 89 VAL A N 1
ATOM 702 C CA . VAL A 1 89 ? 4.331 2.352 2.918 1.00 96.75 89 VAL A CA 1
ATOM 703 C C . VAL A 1 89 ? 4.224 3.512 1.927 1.00 96.75 89 VAL A C 1
ATOM 705 O O . VAL A 1 89 ? 3.519 4.495 2.134 1.00 96.75 89 VAL A O 1
ATOM 708 N N . SER A 1 90 ? 4.917 3.387 0.794 1.00 97.06 90 SER A N 1
ATOM 709 C CA . SER A 1 90 ? 4.847 4.390 -0.269 1.00 97.06 90 SER A CA 1
ATOM 710 C C . SER A 1 90 ? 3.513 4.332 -1.018 1.00 97.06 90 SER A C 1
ATOM 712 O O . SER A 1 90 ? 2.977 3.247 -1.265 1.00 97.06 90 SER A O 1
ATOM 714 N N . ILE A 1 91 ? 3.055 5.481 -1.528 1.00 98.19 91 ILE A N 1
ATOM 715 C CA . ILE A 1 91 ? 1.869 5.590 -2.401 1.00 98.19 91 ILE A CA 1
ATO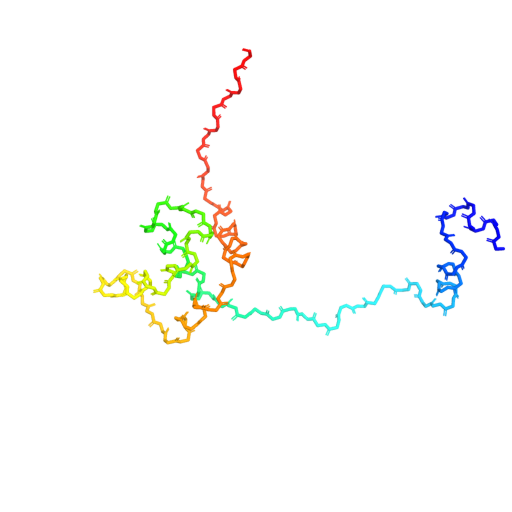M 716 C C . ILE A 1 91 ? 1.938 4.584 -3.562 1.00 98.19 91 ILE A C 1
ATOM 718 O O . ILE A 1 91 ? 0.984 3.861 -3.839 1.00 98.19 91 ILE A O 1
ATOM 722 N N . SER A 1 92 ? 3.099 4.477 -4.217 1.00 97.38 92 SER A N 1
AT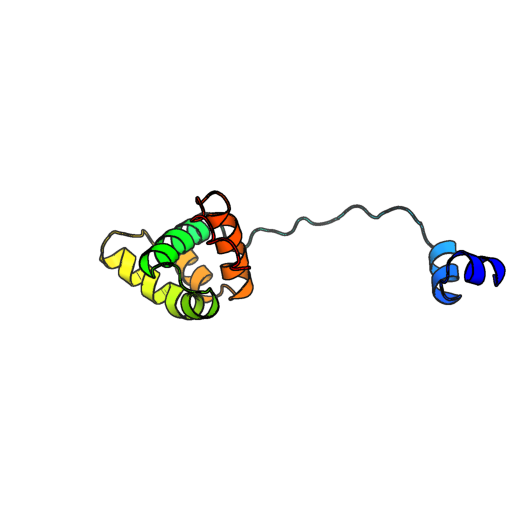OM 723 C CA . SER A 1 92 ? 3.314 3.548 -5.335 1.00 97.38 92 SER A CA 1
ATOM 724 C C . SER A 1 92 ? 3.192 2.072 -4.937 1.00 97.38 92 SER A C 1
ATOM 726 O O . SER A 1 92 ? 2.821 1.231 -5.760 1.00 97.38 92 SER A O 1
ATOM 728 N N . THR A 1 93 ? 3.499 1.730 -3.684 1.00 96.19 93 THR A N 1
ATOM 729 C CA . THR A 1 93 ? 3.329 0.373 -3.162 1.00 96.19 93 THR A CA 1
ATOM 730 C C . THR A 1 93 ? 1.873 0.097 -2.823 1.00 96.19 93 THR A C 1
ATOM 732 O O . THR A 1 93 ? 1.384 -0.965 -3.206 1.00 96.19 93 THR A O 1
ATOM 735 N N . VAL A 1 94 ? 1.170 1.054 -2.211 1.00 97.31 94 VAL A N 1
ATOM 736 C CA . VAL A 1 94 ? -0.280 0.975 -1.970 1.00 97.31 94 VAL A CA 1
ATOM 737 C C . VAL A 1 94 ? -1.027 0.788 -3.290 1.00 97.31 94 VAL A C 1
ATOM 739 O O . VAL A 1 94 ? -1.764 -0.180 -3.443 1.00 97.31 94 VAL A O 1
ATOM 742 N N . ALA A 1 95 ? -0.763 1.636 -4.290 1.00 97.00 95 ALA A N 1
ATOM 743 C CA . ALA A 1 95 ? -1.398 1.555 -5.605 1.00 97.00 95 ALA A CA 1
ATOM 744 C C . ALA A 1 95 ? -1.189 0.188 -6.274 1.00 97.00 95 ALA A C 1
ATOM 746 O O . ALA A 1 95 ? -2.141 -0.422 -6.762 1.00 97.00 95 ALA A O 1
ATOM 747 N N . ARG A 1 96 ? 0.050 -0.326 -6.260 1.00 95.19 96 ARG A N 1
ATOM 748 C CA . ARG A 1 96 ? 0.372 -1.646 -6.821 1.00 95.19 96 ARG A CA 1
ATOM 749 C C . ARG A 1 96 ? -0.358 -2.767 -6.081 1.00 95.19 96 ARG A C 1
ATOM 751 O O . ARG A 1 96 ? -0.904 -3.653 -6.728 1.00 95.19 96 ARG A O 1
ATOM 758 N N . ARG A 1 97 ? -0.376 -2.738 -4.746 1.00 94.56 97 ARG A N 1
ATOM 759 C CA . ARG A 1 97 ? -1.057 -3.755 -3.927 1.00 94.56 97 ARG A CA 1
ATOM 760 C C . ARG A 1 97 ? -2.565 -3.739 -4.152 1.00 94.56 97 ARG A C 1
ATOM 762 O O . ARG A 1 97 ? -3.127 -4.785 -4.452 1.00 94.56 97 ARG A O 1
ATOM 769 N N . LEU A 1 98 ? -3.196 -2.565 -4.142 1.00 95.00 98 LEU A N 1
ATOM 770 C CA . LEU A 1 98 ? -4.623 -2.424 -4.445 1.00 95.00 98 LEU A CA 1
ATOM 771 C C . LEU A 1 98 ? -4.969 -2.918 -5.854 1.00 95.00 98 LEU A C 1
ATOM 773 O O . LEU A 1 98 ? -5.999 -3.558 -6.039 1.00 95.00 98 LEU A O 1
ATOM 777 N N . ALA A 1 99 ? -4.115 -2.668 -6.851 1.00 93.50 99 ALA A N 1
ATOM 778 C CA . ALA A 1 99 ? -4.331 -3.188 -8.201 1.00 93.50 99 ALA A CA 1
ATOM 779 C C . ALA A 1 99 ? -4.345 -4.727 -8.240 1.00 93.50 99 ALA A C 1
ATOM 781 O O . ALA A 1 99 ? -5.175 -5.301 -8.941 1.00 93.50 99 ALA A O 1
ATOM 782 N N . HIS A 1 100 ? -3.470 -5.383 -7.468 1.00 91.69 100 HIS A N 1
ATOM 783 C CA . HIS A 1 100 ? -3.469 -6.841 -7.328 1.00 91.69 100 HIS A CA 1
ATOM 784 C C . HIS A 1 100 ? -4.688 -7.351 -6.555 1.00 91.69 100 HIS A C 1
ATOM 786 O O . HIS A 1 100 ? -5.343 -8.280 -7.011 1.00 91.69 100 HIS A O 1
ATOM 792 N N . LEU A 1 101 ? -5.039 -6.715 -5.433 1.00 90.81 101 LEU A N 1
ATOM 793 C CA . LEU A 1 101 ? -6.195 -7.095 -4.610 1.00 90.81 101 LEU A CA 1
ATOM 794 C C . LEU A 1 101 ? -7.522 -7.006 -5.373 1.00 90.81 101 LEU A C 1
AT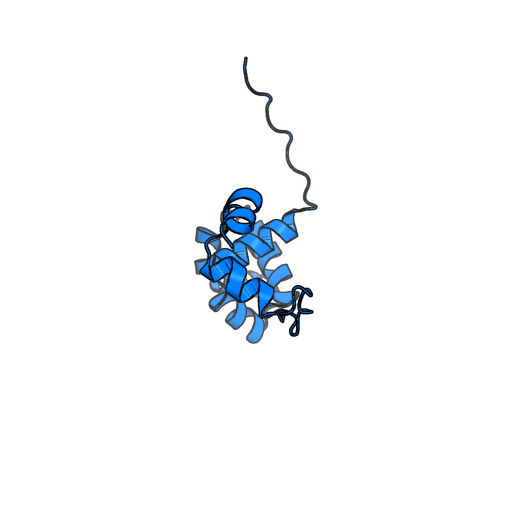OM 796 O O . LEU A 1 101 ? -8.437 -7.785 -5.131 1.00 90.81 101 LEU A O 1
ATOM 800 N N . ARG A 1 102 ? -7.620 -6.064 -6.313 1.00 88.12 102 ARG A N 1
ATOM 801 C CA . ARG A 1 102 ? -8.819 -5.823 -7.125 1.00 88.12 102 ARG A CA 1
ATOM 802 C C . ARG A 1 102 ? -8.815 -6.567 -8.457 1.00 88.12 102 ARG A C 1
ATOM 804 O O . ARG A 1 102 ? -9.723 -6.358 -9.260 1.00 88.12 102 ARG A O 1
ATOM 811 N N . GLN A 1 103 ? -7.792 -7.374 -8.739 1.00 87.81 103 GLN A N 1
ATOM 812 C CA . GLN A 1 103 ? -7.676 -8.078 -10.016 1.00 87.81 103 GLN A CA 1
ATOM 813 C C . GLN A 1 103 ? -8.883 -8.992 -10.259 1.00 87.81 103 GLN A C 1
ATOM 815 O O . GLN A 1 103 ? -9.407 -9.021 -11.371 1.00 87.81 103 GLN A O 1
ATOM 820 N N . ASP A 1 104 ? -9.350 -9.646 -9.197 1.00 83.38 104 ASP A N 1
ATOM 821 C CA . ASP A 1 104 ? -10.437 -10.623 -9.250 1.00 83.38 104 ASP A CA 1
ATOM 822 C C . ASP A 1 104 ? -11.809 -10.000 -8.924 1.00 83.38 104 ASP A C 1
ATOM 824 O O . ASP A 1 104 ? -12.825 -10.693 -8.902 1.00 83.38 104 ASP A O 1
ATOM 828 N N . GLN A 1 105 ? -11.871 -8.681 -8.696 1.00 82.44 105 GLN A N 1
ATOM 829 C CA . GLN A 1 105 ? -13.132 -7.983 -8.451 1.00 82.44 105 GLN A CA 1
ATOM 830 C C . GLN A 1 105 ? -13.885 -7.736 -9.771 1.00 82.44 105 GLN A C 1
ATOM 832 O O . GLN A 1 105 ? -13.323 -7.135 -10.699 1.00 82.44 105 GLN A O 1
ATOM 837 N N . PRO A 1 106 ? -15.172 -8.130 -9.869 1.00 82.25 106 PRO A N 1
ATOM 838 C CA . PRO A 1 106 ? -15.995 -7.849 -11.036 1.00 82.25 106 PRO A CA 1
ATOM 839 C C . PRO A 1 106 ? -16.049 -6.347 -11.322 1.00 82.25 106 PRO A C 1
ATOM 841 O O . PRO A 1 106 ? -16.355 -5.534 -10.449 1.00 82.25 106 PRO A O 1
ATOM 844 N N . ARG A 1 107 ? -15.765 -5.958 -12.567 1.00 79.81 107 ARG A N 1
ATOM 845 C CA . ARG A 1 107 ? -15.881 -4.561 -13.000 1.00 79.81 107 ARG A CA 1
ATOM 846 C C . ARG A 1 107 ? -17.258 -4.324 -13.591 1.00 79.81 107 ARG A C 1
ATOM 848 O O . ARG A 1 107 ? -17.721 -5.108 -14.418 1.00 79.81 107 ARG A O 1
ATOM 855 N N . LEU A 1 108 ? -17.874 -3.202 -13.222 1.00 81.69 108 LEU A N 1
ATOM 856 C CA . LEU A 1 108 ? -19.114 -2.768 -13.854 1.00 81.69 108 LEU A CA 1
ATOM 857 C C . LEU A 1 108 ? -18.903 -2.606 -15.372 1.00 81.69 108 LEU A C 1
ATOM 859 O O . LEU A 1 108 ? -17.857 -2.095 -15.799 1.00 81.69 108 LEU A O 1
ATOM 863 N N . PRO A 1 109 ? -19.875 -3.024 -16.200 1.00 85.06 109 PRO A N 1
ATOM 864 C CA . PRO A 1 109 ? -19.778 -2.890 -17.644 1.00 85.06 109 PRO A CA 1
ATOM 865 C C . PRO A 1 109 ? -19.626 -1.416 -18.029 1.00 85.06 109 PRO A C 1
ATOM 867 O O . PRO A 1 109 ? -20.384 -0.547 -17.595 1.00 85.06 109 PRO A O 1
ATOM 870 N N . ARG A 1 110 ? -18.627 -1.119 -18.865 1.00 84.06 110 ARG A N 1
ATOM 871 C CA . ARG A 1 110 ? -18.419 0.236 -19.383 1.00 84.06 110 ARG A CA 1
ATOM 872 C C . ARG A 1 110 ? -19.486 0.559 -20.423 1.00 84.06 110 ARG A C 1
ATOM 874 O O . ARG A 1 110 ? -19.734 -0.230 -21.334 1.00 84.06 110 ARG A O 1
ATOM 881 N N . LYS A 1 111 ? -20.086 1.747 -20.313 1.00 87.06 111 LYS A N 1
ATOM 882 C CA . LYS A 1 111 ? -20.988 2.281 -21.339 1.00 87.06 111 LYS A CA 1
ATOM 883 C C . LYS A 1 111 ? -20.243 2.331 -22.677 1.00 87.06 111 LYS A C 1
ATOM 885 O O . LYS A 1 111 ? -19.122 2.834 -22.733 1.00 87.06 111 LYS A O 1
ATOM 890 N N . LYS A 1 112 ? -20.859 1.801 -23.738 1.00 86.75 112 LYS A N 1
ATOM 891 C CA . LYS A 1 112 ? -20.288 1.846 -25.092 1.00 86.75 112 LYS A CA 1
ATOM 892 C C . LYS A 1 112 ? -20.054 3.309 -25.512 1.00 86.75 112 LYS A C 1
ATOM 894 O O . LYS A 1 112 ? -20.868 4.163 -25.136 1.00 86.75 112 LYS A O 1
ATOM 899 N N . PRO A 1 113 ? -18.975 3.609 -26.259 1.00 88.25 113 PRO A N 1
ATOM 900 C CA . PRO A 1 113 ? -18.777 4.940 -26.820 1.00 88.25 113 PRO A CA 1
ATOM 901 C C . PRO A 1 113 ? -19.999 5.326 -27.661 1.00 88.25 113 PRO A C 1
ATOM 903 O O . PRO A 1 113 ? -20.585 4.481 -28.341 1.00 88.25 113 PRO A O 1
ATOM 906 N N . ARG A 1 114 ? -20.421 6.588 -27.554 1.00 84.62 114 ARG A N 1
ATOM 907 C CA . ARG A 1 114 ? -21.459 7.138 -28.429 1.00 84.62 114 ARG A CA 1
ATOM 908 C C . ARG A 1 114 ? -20.804 7.424 -29.780 1.00 84.62 114 ARG A C 1
ATOM 910 O O . ARG A 1 114 ? -19.739 8.036 -29.788 1.00 84.62 114 ARG A O 1
ATOM 917 N N . ALA A 1 115 ? -21.400 6.892 -30.847 1.00 82.38 115 ALA A N 1
ATOM 918 C CA . ALA A 1 115 ? -21.033 7.214 -32.223 1.00 82.38 115 ALA A CA 1
ATOM 919 C C . ALA A 1 115 ? -21.308 8.691 -32.524 1.00 82.38 115 ALA A C 1
ATOM 921 O O . ALA A 1 115 ? -22.231 9.246 -31.877 1.00 82.38 115 ALA A O 1
#

Secondary structure (DSSP, 8-state):
-HHHHHHH---HHHHHHHHTS--SPPPP--PPP-SS-HHHHHHHHHHHHHTTT--HHHHGGGHHHHHHHHHHTTS----HHHHHHHHH--HHHHHHHHHHHTTTSPPPPPPPPP-

Foldseek 3Di:
DVVCCVVVVDDPVRVVPPVVDDPDDDDDPDDDDDPDDPLLLVLLVLQCVVVVRDALVVSLVCSLVSQVVCVVVVNHDDDPSSSVCSVPDDSVRSRVSVCVVCVPPDDDDDDDDDD

Sequence (115 aa):
MDEMEAVTGLDRKGLIRLMKGSLERKPRSRQRDKTYGPAVDDALRVIYESFDGICAERLTPNLVWMAQNLERHGELATTPEMLEQLGQVSISTVARRLAHLRQDQPRLPRKKPRA

=== Feature glossary ===
Reading guide. The protein is described through the following features:

Foldseek 3Di. A 3Di character summarizes, for each residue, the relative orientation of the Cα frame of its nearest spatial neighbor. Because it encodes fold topology rather than chemistry, 3Di alignments detect remote structural similarity that sequence alignment misses.

Contact-map, Ramachandran, and PAE plots. Plot images: a contact map (which residues are close in 3D, as an N×N binary image), a Ramachandran scatter (backbone torsion angles, revealing secondary-structure composition at a glance), and — for AlphaFold structures — a PAE heatmap (pairwise prediction confidence).

Radius of gyration, Cα contacts, bounding box. Radius of gyration (Rg) is the root-mean-square distance of Cα atoms from their centroid — a single number for overall size and compactness. A globular domain of N residues has Rg ≈ 2.2·N^0.38 Å; an extended or disordered chain has a much larger Rg. The Cα contact count is the number of residue pairs whose Cα atoms are within 8 Å and are more than four positions apart in sequence — a standard proxy for tertiary packing density. The bounding box is the smallest axis-aligned box enclosing all Cα atoms.

Secondary structure (8-state, DSSP). Eight-state secondary structure (DSSP): H is the canonical α-helix, G the tighter 3₁₀-helix, I the wider π-helix; E/B are β-structure, T and S are turns and bends, and '-' is everything else. DSSP derives these from the pattern of main-chain N–H···O=C hydrogen bonds, not from the sequence.

B-factor. B-factor (Debye–Waller factor) reflects atomic displacement in the crystal lattice. It is an experimental observable (units Å²), not a prediction; low values mean the atom is pinned down, high values mean it moves or is heterogeneous across the crystal.

pLDDT. pLDDT is the predicted lDDT-Cα score: AlphaFold's confidence that the local environment of each residue (all inter-atomic distances within 15 Å) is correctly placed. It is a per-residue number between 0 and 100, with higher meaning more reliable.

Nearest PDB structures. Nearest PDB neighbors are the top structural matches found by Foldseek when searching this structure against the entire Protein Data Bank. Each hit reports a TM-score (0 to 1; >0.5 almost always implies the same fold) and an E-value. These are *structural* homologs — they may share no detectable sequence similarity.

Solvent-accessible surface area. Accessible surface area quantifies burial. A residue with SASA near zero is packed into the hydrophobic core; one with SASA >100 Å² sits on the surface. Computed here via the Shrake–Rupley numerical algorithm with a 1.4 Å probe.

Rendered structure images. Structure images are PyMOL renders from six orthogonal camera directions. Cartoon representation draws helices as coils and strands as ar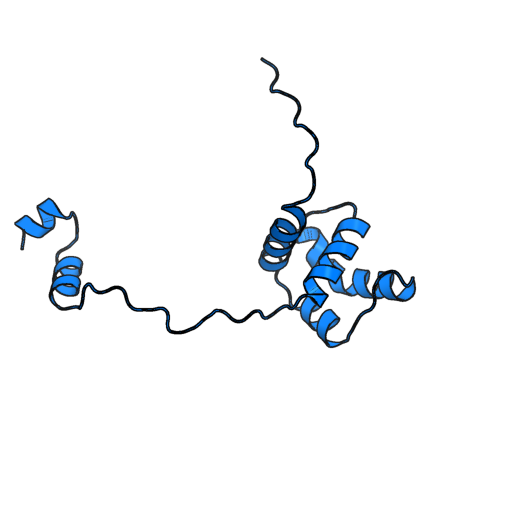rows; sticks shows the backbone as bonds; surface shows the solvent-excluded envelope. Rainbow coloring maps sequence position to hue (blue→red, N→C); chain coloring assigns a distinct color per polypeptide.

Backbone torsions (φ/ψ). φ (phi) and ψ (psi) are the two rotatable backbone dihedrals per residue: φ is the C(i-1)–N–Cα–C torsion, ψ is the N–Cα–C–N(i+1) torsion, both in degrees on (−180°, 180°]. α-helical residues cluster near (−60°, −45°); β-strand residues near (−120°, +130°). A Ramachandran plot is simply a scatter of (φ, ψ) for every residue.

Predicted aligned error. Predicted Aligned Error (PAE) is an AlphaFold confidence matrix: entry (i, j) is the expected error in the position of residue j, in ångströms, when the prediction is superimposed on the true structure at residue i. Low PAE within a block of residues means that block is internally rigid and well-predicted; high PAE between two blocks means their relative placement is uncertain even if each block individually is confident.

mmCIF coordinates. Structure coordinates are given as an mmCIF _atom_site loop: one row per atom with element, residue name, chain id, sequence number, and x/y/z position in Å. Only the four main-chain atoms per residue are included here; side chains are omitted to keep the record compact.

InterPro / GO / CATH / organism. Database cross-references. InterPro integrates a dozen domain/family signature databases into unified entries with residue-range hits. GO terms attach function/process/location labels with evidence codes. CATH codes position the fold in a four-level structural taxonomy. Organism is the NCBI-taxonomy species name.

Secondary structure (3-state, P-SEA). SS3 is a coarse helix/strand/coil call (letters a/b/c) made by the P-SEA algorithm from inter-Cα distances and dihedrals. It is less detailed than DSSP but needs only Cα positions.

Sequence. Sequence gives the chain of amino acids in standard one-letter code (A=alanine, C=cysteine, …, Y=tyrosine), read N→C. It is the only feature that is directly encoded by the gene; all structural features are derived from the folded form of this sequence.